Protein AF-A0A970H570-F1 (afdb_monomer_lite)

Sequence (53 aa):
MITNHVNSYPRPRLGEKSPIAVFKAIYGDELANKLGLVEIPAEEIILTPQLLK

Structure (mmCIF, N/CA/C/O backbone):
data_AF-A0A970H570-F1
#
_entry.id   AF-A0A970H570-F1
#
loop_
_atom_site.group_PDB
_atom_site.id
_atom_site.type_symbol
_atom_site.label_atom_id
_atom_site.label_alt_id
_atom_site.label_comp_id
_atom_site.label_asym_id
_atom_site.label_entity_id
_atom_site.label_seq_id
_atom_site.pdbx_PDB_ins_code
_atom_site.Cartn_x
_atom_site.Cartn_y
_atom_site.Cartn_z
_atom_site.occupancy
_atom_site.B_iso_or_equiv
_atom_site.auth_seq_id
_atom_site.auth_comp_id
_atom_site.auth_asym_id
_atom_site.auth_atom_id
_atom_site.pdbx_PDB_model_num
ATOM 1 N N . MET A 1 1 ? -0.231 7.168 8.097 1.00 72.06 1 MET A N 1
ATOM 2 C CA . MET A 1 1 ? -1.380 8.016 7.688 1.00 72.06 1 MET A CA 1
ATOM 3 C C . MET A 1 1 ? -2.554 7.125 7.304 1.00 72.06 1 MET A C 1
ATOM 5 O O . MET A 1 1 ? -2.314 6.004 6.872 1.00 72.06 1 MET A O 1
ATOM 9 N N . ILE A 1 2 ? -3.790 7.626 7.410 1.00 79.88 2 ILE A N 1
ATOM 10 C CA . ILE A 1 2 ? -5.043 6.930 7.032 1.00 79.88 2 ILE A CA 1
ATOM 11 C C . ILE A 1 2 ? -4.946 6.294 5.635 1.00 79.88 2 ILE A C 1
ATOM 13 O O . ILE A 1 2 ? -5.349 5.153 5.421 1.00 79.88 2 ILE A O 1
ATOM 17 N N . THR A 1 3 ? -4.339 7.019 4.696 1.00 88.69 3 THR A N 1
ATOM 18 C CA . THR A 1 3 ? -4.143 6.601 3.304 1.00 88.69 3 THR A CA 1
ATOM 19 C C . THR A 1 3 ? -3.301 5.336 3.161 1.00 88.69 3 THR A C 1
ATOM 21 O O . THR A 1 3 ? -3.596 4.521 2.292 1.00 88.69 3 THR A O 1
ATOM 24 N N . ASN A 1 4 ? -2.304 5.119 4.024 1.00 94.56 4 ASN A N 1
ATOM 25 C CA . ASN A 1 4 ? -1.477 3.914 3.968 1.00 94.56 4 ASN A CA 1
ATOM 26 C C . ASN A 1 4 ? -2.255 2.672 4.422 1.00 94.56 4 ASN A C 1
ATOM 28 O O . ASN A 1 4 ? -2.051 1.620 3.834 1.00 94.56 4 ASN A O 1
ATOM 32 N N . HIS A 1 5 ? -3.214 2.774 5.351 1.00 94.25 5 HIS A N 1
ATOM 33 C CA . HIS A 1 5 ? -4.076 1.628 5.687 1.00 94.25 5 HIS A CA 1
ATOM 34 C C . HIS A 1 5 ? -4.954 1.236 4.492 1.00 94.25 5 HIS A C 1
ATOM 36 O O . HIS A 1 5 ? -4.946 0.087 4.055 1.00 94.25 5 HIS A O 1
ATOM 42 N N . VAL A 1 6 ? -5.634 2.211 3.882 1.00 94.19 6 VAL A N 1
ATOM 43 C CA . VAL A 1 6 ? -6.501 1.972 2.712 1.00 94.19 6 VAL A CA 1
ATOM 44 C C . VAL A 1 6 ? -5.714 1.450 1.503 1.00 94.19 6 VAL A C 1
ATOM 46 O O . VAL A 1 6 ? -6.222 0.629 0.732 1.00 94.19 6 VAL A O 1
ATOM 49 N N . ASN A 1 7 ? -4.479 1.919 1.322 1.00 96.06 7 ASN A N 1
ATOM 50 C CA . ASN A 1 7 ? -3.635 1.547 0.188 1.00 96.06 7 ASN A CA 1
ATOM 51 C C . ASN A 1 7 ? -2.737 0.327 0.445 1.00 96.06 7 ASN A C 1
ATOM 53 O O . ASN A 1 7 ? -2.102 -0.141 -0.499 1.00 96.06 7 ASN A O 1
ATOM 57 N N . SER A 1 8 ? -2.726 -0.211 1.667 1.00 96.69 8 SER A N 1
ATOM 58 C CA . SER A 1 8 ? -2.100 -1.501 1.995 1.00 96.69 8 SER A CA 1
ATOM 59 C C . SER A 1 8 ? -3.085 -2.666 1.914 1.00 96.69 8 SER A C 1
ATOM 61 O O . SER A 1 8 ? -2.670 -3.817 1.892 1.00 96.69 8 SER A O 1
ATOM 63 N N . TYR A 1 9 ? -4.390 -2.394 1.811 1.00 95.38 9 TYR A N 1
ATOM 64 C CA . TYR A 1 9 ? -5.399 -3.445 1.723 1.00 95.38 9 TYR A CA 1
ATOM 65 C C . TYR A 1 9 ? -5.417 -4.127 0.337 1.00 95.38 9 TYR A C 1
ATOM 67 O O . TYR A 1 9 ? -5.573 -3.427 -0.676 1.00 95.38 9 TYR A O 1
ATOM 75 N N . PRO A 1 10 ? -5.298 -5.470 0.268 1.00 95.88 10 PRO A N 1
ATOM 76 C CA . PRO A 1 10 ? -5.407 -6.237 -0.973 1.00 95.88 10 PRO A CA 1
ATOM 77 C C . PRO A 1 10 ? -6.760 -6.080 -1.669 1.00 95.88 10 PRO A C 1
ATOM 79 O O . PRO A 1 10 ? -7.802 -5.964 -1.025 1.00 95.88 10 PRO A O 1
ATOM 82 N N . ARG A 1 11 ? -6.760 -6.078 -3.007 1.00 95.38 11 ARG A N 1
ATOM 83 C CA . ARG A 1 11 ? -7.991 -5.961 -3.804 1.00 95.38 11 ARG A CA 1
ATOM 84 C C . ARG A 1 11 ? -8.070 -7.074 -4.850 1.00 95.38 11 ARG A C 1
ATOM 86 O O . ARG A 1 11 ? -7.154 -7.168 -5.670 1.00 95.38 11 ARG A O 1
ATOM 93 N N . PRO A 1 12 ? -9.201 -7.795 -4.964 1.00 96.81 12 PRO A N 1
ATOM 94 C CA . PRO A 1 12 ? -9.375 -8.807 -6.009 1.00 96.81 12 PRO A CA 1
ATOM 95 C C . PRO A 1 12 ? -9.184 -8.262 -7.428 1.00 96.81 12 PRO A C 1
ATOM 97 O O . PRO A 1 12 ? -8.542 -8.880 -8.271 1.00 96.81 12 PRO A O 1
ATOM 100 N N . ARG A 1 13 ? -9.640 -7.027 -7.684 1.00 97.12 13 ARG A N 1
ATOM 101 C CA . ARG A 1 13 ? -9.460 -6.348 -8.984 1.00 97.12 13 ARG A CA 1
ATOM 102 C C . ARG A 1 13 ? -8.002 -6.026 -9.329 1.00 97.12 13 ARG A C 1
ATOM 104 O O . ARG A 1 13 ? -7.718 -5.707 -10.476 1.00 97.12 13 ARG A O 1
ATOM 111 N N . LEU A 1 14 ? -7.104 -6.079 -8.348 1.00 96.56 14 LEU A N 1
ATOM 112 C CA . LEU A 1 14 ? -5.663 -5.895 -8.518 1.00 96.56 14 LEU A CA 1
ATOM 113 C C . LEU A 1 14 ? -4.905 -7.232 -8.440 1.00 96.56 14 LEU A C 1
ATOM 115 O O . LEU A 1 14 ? -3.693 -7.236 -8.239 1.00 96.56 14 LEU A O 1
ATOM 119 N N . GLY A 1 15 ? -5.607 -8.363 -8.581 1.00 96.50 15 GLY A N 1
ATOM 120 C CA . GLY A 1 15 ? -5.014 -9.694 -8.463 1.00 96.50 15 GLY A CA 1
ATOM 121 C C . GLY A 1 15 ? -4.547 -9.992 -7.041 1.00 96.50 15 GLY A C 1
ATOM 122 O O . GLY A 1 15 ? -3.429 -10.461 -6.860 1.00 96.50 15 GLY A O 1
ATOM 123 N N . GLU A 1 16 ? -5.375 -9.651 -6.048 1.00 96.25 16 GLU A N 1
ATOM 124 C CA . GLU A 1 16 ? -5.077 -9.807 -4.615 1.00 96.25 16 GLU A CA 1
ATOM 125 C C . GLU A 1 16 ? -3.852 -9.004 -4.138 1.00 96.25 16 GLU A C 1
ATOM 127 O O . GLU A 1 16 ? -3.222 -9.329 -3.136 1.00 96.25 16 GLU A O 1
ATOM 132 N N . LYS A 1 17 ? -3.515 -7.912 -4.838 1.00 97.06 17 LYS A N 1
ATOM 133 C CA . LYS A 1 17 ? -2.443 -6.981 -4.450 1.00 97.06 17 LYS A CA 1
ATOM 134 C C . LYS A 1 17 ? -2.994 -5.697 -3.843 1.00 97.06 17 LYS A C 1
ATOM 136 O O . LYS A 1 17 ? -4.104 -5.263 -4.165 1.00 97.06 17 LYS A O 1
ATOM 141 N N . SER A 1 18 ? -2.192 -5.065 -2.989 1.00 97.38 18 SER A N 1
ATOM 142 C CA . SER A 1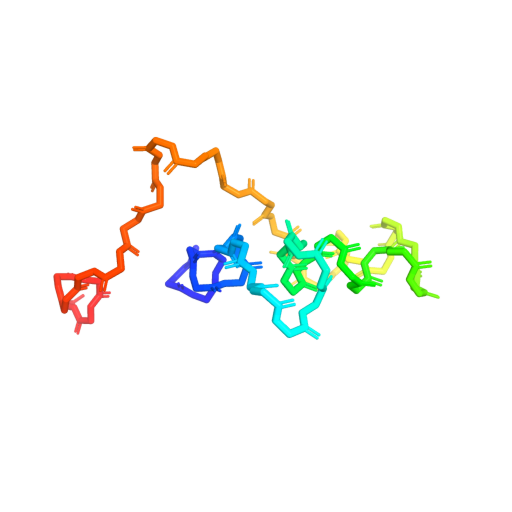 18 ? -2.467 -3.729 -2.463 1.00 97.38 18 SER A CA 1
ATOM 143 C C . SER A 1 18 ? -2.177 -2.650 -3.522 1.00 97.38 18 SER A C 1
ATOM 145 O O . SER A 1 18 ? -1.318 -2.846 -4.391 1.00 97.38 18 SER A O 1
ATOM 147 N N . PRO A 1 19 ? -2.855 -1.489 -3.490 1.00 97.75 19 PRO A N 1
ATOM 148 C CA . PRO A 1 19 ? -2.484 -0.348 -4.326 1.00 97.75 19 PRO A CA 1
ATOM 149 C C . PRO A 1 19 ? -1.012 0.064 -4.201 1.00 97.75 19 PRO A C 1
ATOM 151 O O . PRO A 1 19 ? -0.406 0.396 -5.216 1.00 97.75 19 PRO A O 1
ATOM 154 N N . ILE A 1 20 ? -0.422 0.012 -2.998 1.00 97.75 20 ILE A N 1
ATOM 155 C CA . ILE A 1 20 ? 1.010 0.296 -2.795 1.00 97.75 20 ILE A CA 1
ATOM 156 C C . ILE A 1 20 ? 1.874 -0.749 -3.505 1.00 97.75 20 ILE A C 1
ATOM 158 O O . ILE A 1 20 ? 2.808 -0.370 -4.210 1.00 97.75 20 ILE A O 1
ATOM 162 N N . ALA A 1 21 ? 1.548 -2.039 -3.394 1.00 97.81 21 ALA A N 1
ATOM 163 C CA . ALA A 1 21 ? 2.280 -3.100 -4.083 1.00 97.81 21 ALA A CA 1
ATOM 164 C C . ALA A 1 21 ? 2.208 -2.944 -5.611 1.00 97.81 21 ALA A C 1
ATOM 166 O O . ALA A 1 21 ? 3.216 -3.088 -6.303 1.00 97.81 21 ALA A O 1
ATOM 167 N N . VAL A 1 22 ? 1.036 -2.592 -6.149 1.00 98.19 22 VAL A N 1
ATOM 168 C CA . VAL A 1 22 ? 0.875 -2.294 -7.582 1.00 98.19 22 VAL A CA 1
ATOM 169 C C . VAL A 1 22 ? 1.674 -1.055 -7.983 1.00 98.19 22 VAL A C 1
ATOM 171 O O . VAL A 1 22 ? 2.369 -1.087 -8.995 1.00 98.19 22 VAL A O 1
ATOM 174 N N . PHE A 1 23 ? 1.632 0.016 -7.190 1.00 97.81 23 PHE A N 1
ATOM 175 C CA . PHE A 1 23 ? 2.397 1.233 -7.460 1.00 97.81 23 PHE A CA 1
ATOM 176 C C . PHE A 1 23 ? 3.904 0.953 -7.505 1.00 97.81 23 PHE A C 1
ATOM 178 O O . PHE A 1 23 ? 4.571 1.326 -8.468 1.00 97.81 23 PHE A O 1
ATOM 185 N N . LYS A 1 24 ? 4.436 0.244 -6.504 1.00 97.75 24 LYS A N 1
ATOM 186 C CA . LYS A 1 24 ? 5.850 -0.149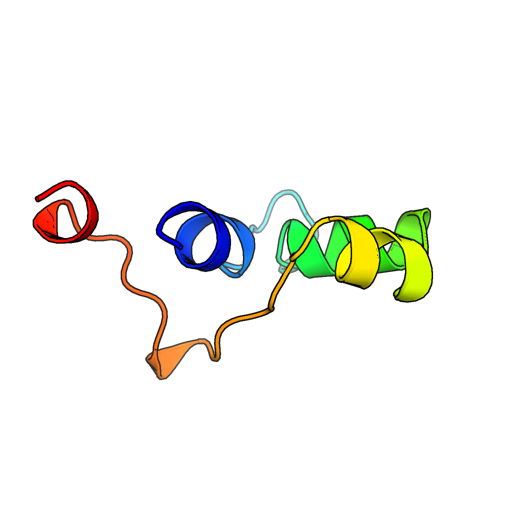 -6.441 1.00 97.75 24 LYS A CA 1
ATOM 187 C C . LYS A 1 24 ? 6.265 -1.009 -7.631 1.00 97.75 24 LYS A C 1
ATOM 189 O O . LYS A 1 24 ? 7.344 -0.805 -8.172 1.00 97.75 24 LYS A O 1
ATOM 194 N N . ALA A 1 25 ? 5.400 -1.915 -8.087 1.00 97.50 25 ALA A N 1
ATOM 195 C CA . ALA A 1 25 ? 5.679 -2.740 -9.260 1.00 97.50 25 ALA A CA 1
ATOM 196 C C . ALA A 1 25 ? 5.796 -1.926 -10.564 1.00 97.50 25 ALA A C 1
ATOM 198 O O . ALA A 1 25 ? 6.525 -2.330 -11.465 1.00 97.50 25 ALA A O 1
ATOM 199 N N . ILE A 1 26 ? 5.085 -0.799 -10.674 1.00 98.06 26 ILE A N 1
ATOM 200 C CA . ILE A 1 26 ? 5.088 0.050 -11.876 1.00 98.06 26 ILE A CA 1
ATOM 201 C C . ILE A 1 26 ? 6.208 1.096 -11.817 1.00 98.06 26 ILE A C 1
ATOM 203 O O . ILE A 1 26 ? 6.856 1.359 -12.827 1.00 98.06 26 ILE A O 1
ATOM 207 N N . TYR A 1 27 ? 6.431 1.702 -10.649 1.00 97.88 27 TYR A N 1
ATOM 208 C CA . TYR A 1 27 ? 7.270 2.897 -10.509 1.00 97.88 27 TYR A CA 1
ATOM 209 C C . TYR A 1 27 ? 8.531 2.700 -9.657 1.00 97.88 27 TYR A C 1
ATOM 211 O O . TYR A 1 27 ? 9.375 3.594 -9.598 1.00 97.88 27 TYR A O 1
ATOM 219 N N . GLY A 1 28 ? 8.673 1.548 -9.005 1.00 97.50 28 GLY A N 1
ATOM 220 C CA . GLY A 1 28 ? 9.792 1.230 -8.125 1.00 97.50 28 GLY A CA 1
ATOM 221 C C . GLY A 1 28 ? 9.659 1.795 -6.709 1.00 97.50 28 GLY A C 1
ATOM 222 O O . GLY A 1 28 ? 8.875 2.706 -6.420 1.00 97.50 28 GLY A O 1
ATOM 223 N N . ASP A 1 29 ? 10.464 1.243 -5.803 1.00 97.00 29 ASP A N 1
ATOM 224 C CA . ASP A 1 29 ? 10.453 1.615 -4.387 1.00 97.00 29 ASP A CA 1
ATOM 225 C C . ASP A 1 29 ? 11.021 3.014 -4.122 1.00 97.00 29 ASP A C 1
ATOM 227 O O . ASP A 1 29 ? 10.570 3.682 -3.195 1.00 97.00 29 ASP A O 1
ATOM 231 N N . GLU A 1 30 ? 11.968 3.501 -4.932 1.00 97.69 30 GLU A N 1
ATOM 232 C CA . GLU A 1 30 ? 12.568 4.827 -4.719 1.00 97.69 30 GLU A CA 1
ATOM 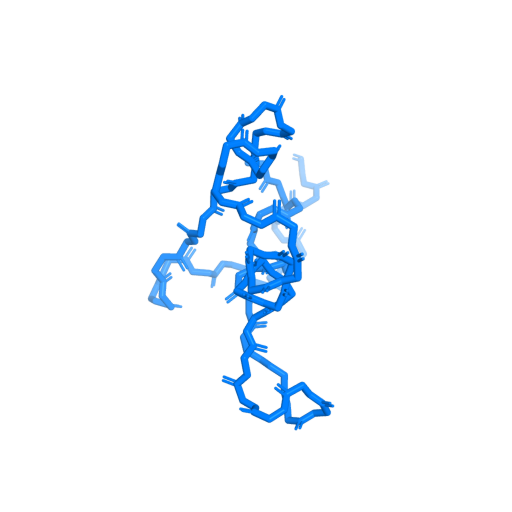233 C C . GLU A 1 30 ? 11.506 5.935 -4.772 1.00 97.69 30 GLU A C 1
ATOM 235 O O . GLU A 1 30 ? 11.449 6.794 -3.886 1.00 97.69 30 GLU A O 1
ATOM 240 N N . LEU A 1 31 ? 10.627 5.899 -5.780 1.00 97.69 31 LEU A N 1
ATOM 241 C CA . LEU A 1 31 ? 9.553 6.880 -5.905 1.00 97.69 31 LEU A CA 1
ATOM 242 C C . LEU A 1 31 ? 8.493 6.692 -4.815 1.00 97.69 31 LEU A C 1
ATOM 244 O O . LEU A 1 31 ? 8.031 7.677 -4.241 1.00 97.69 31 LEU A O 1
ATOM 248 N N . ALA A 1 32 ? 8.140 5.447 -4.489 1.00 97.00 32 ALA A N 1
ATOM 249 C CA . ALA A 1 32 ? 7.198 5.153 -3.410 1.00 97.00 32 ALA A CA 1
ATOM 250 C C . ALA A 1 32 ? 7.679 5.720 -2.060 1.00 97.00 32 ALA A C 1
ATOM 252 O O . ALA A 1 32 ? 6.899 6.347 -1.340 1.00 97.00 32 ALA A O 1
ATOM 253 N N . ASN A 1 33 ? 8.975 5.584 -1.766 1.00 96.06 33 ASN A N 1
ATOM 254 C CA . ASN A 1 33 ? 9.599 6.111 -0.554 1.00 96.06 33 ASN A CA 1
ATOM 255 C C . ASN A 1 33 ? 9.586 7.645 -0.526 1.00 96.06 33 ASN A C 1
ATOM 257 O O . ASN A 1 33 ? 9.229 8.231 0.495 1.00 96.06 33 ASN A O 1
ATOM 261 N N . LYS A 1 34 ? 9.899 8.309 -1.650 1.00 97.06 34 LYS A N 1
ATOM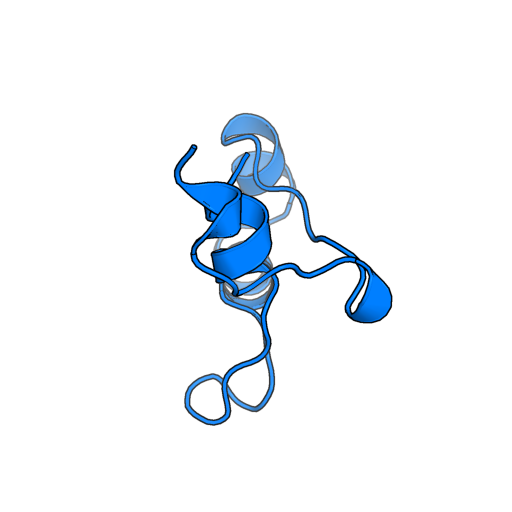 262 C CA . LYS A 1 34 ? 9.812 9.781 -1.765 1.00 97.06 34 LYS A CA 1
ATOM 263 C C . LYS A 1 34 ? 8.390 10.307 -1.543 1.00 97.06 34 LYS A C 1
ATOM 265 O O . LYS A 1 34 ? 8.226 11.413 -1.039 1.00 97.06 34 LYS A O 1
ATOM 270 N N . LEU A 1 35 ? 7.374 9.518 -1.895 1.00 95.25 35 LEU A N 1
ATOM 271 C CA . LEU A 1 35 ? 5.957 9.829 -1.680 1.00 95.25 35 LEU A CA 1
ATOM 272 C C . LEU A 1 35 ? 5.442 9.431 -0.283 1.00 95.25 35 LEU A C 1
ATOM 274 O O . LEU A 1 35 ? 4.273 9.666 0.022 1.00 95.25 35 LEU A O 1
ATOM 278 N N . GLY A 1 36 ? 6.280 8.826 0.568 1.00 95.25 36 GLY A 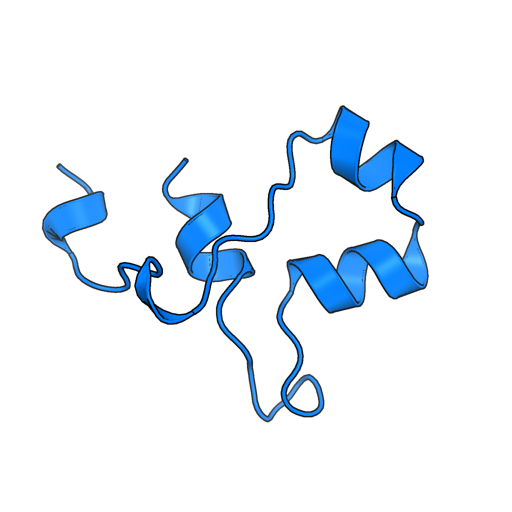N 1
ATOM 279 C CA . GLY A 1 36 ? 5.888 8.384 1.910 1.00 95.25 36 GLY A CA 1
ATOM 280 C C . GLY A 1 36 ? 4.898 7.212 1.919 1.00 95.25 36 GLY A C 1
ATOM 281 O O .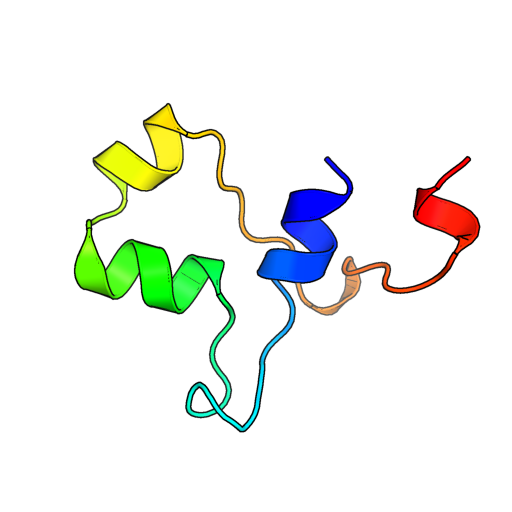 GLY A 1 36 ? 4.141 7.045 2.883 1.00 95.25 36 GLY A O 1
ATOM 282 N N . LEU A 1 37 ? 4.871 6.412 0.848 1.00 96.56 37 LEU A N 1
ATOM 283 C CA . LEU A 1 37 ? 4.034 5.219 0.760 1.00 96.56 37 LEU A CA 1
ATOM 284 C C . LEU A 1 37 ? 4.649 4.107 1.608 1.00 96.56 37 LEU A C 1
ATOM 286 O O . LEU A 1 37 ? 5.748 3.631 1.329 1.00 96.56 37 LEU A O 1
ATOM 290 N N . VAL A 1 38 ? 3.920 3.681 2.633 1.00 94.69 38 VAL A N 1
ATOM 291 C CA . VAL A 1 38 ? 4.359 2.636 3.563 1.00 94.69 38 VAL A CA 1
ATOM 292 C C . VAL A 1 38 ? 3.316 1.539 3.560 1.00 94.69 38 VAL A C 1
ATOM 294 O O . VAL A 1 38 ? 2.135 1.821 3.763 1.00 94.69 38 VAL A O 1
ATOM 297 N N . GLU A 1 39 ? 3.757 0.310 3.315 1.00 95.00 39 GLU A N 1
ATOM 298 C CA . GLU A 1 39 ? 2.880 -0.847 3.409 1.00 95.00 39 GLU A CA 1
ATOM 299 C C . GLU A 1 39 ? 2.667 -1.211 4.882 1.00 95.00 39 GLU A C 1
ATOM 301 O O . GLU A 1 39 ? 3.610 -1.225 5.672 1.00 95.00 39 GLU A O 1
ATOM 306 N N . ILE A 1 40 ? 1.413 -1.445 5.247 1.00 95.69 40 ILE A N 1
ATOM 307 C CA . ILE A 1 40 ? 0.987 -1.796 6.599 1.00 95.69 40 ILE A CA 1
ATOM 308 C C . ILE A 1 40 ? 0.699 -3.300 6.629 1.00 95.69 40 ILE A C 1
ATOM 310 O O . ILE A 1 40 ? -0.036 -3.769 5.753 1.00 95.69 40 ILE A O 1
ATOM 314 N N . PRO A 1 41 ? 1.244 -4.050 7.609 1.00 94.56 41 PRO A N 1
ATOM 315 C CA . PRO A 1 41 ? 0.934 -5.466 7.793 1.00 94.56 41 PRO A CA 1
ATOM 316 C C . PRO A 1 41 ? -0.574 -5.706 7.863 1.00 94.56 41 PRO A C 1
ATOM 318 O O . PRO A 1 41 ? -1.302 -4.889 8.427 1.00 94.56 41 PRO A O 1
ATOM 321 N N . ALA A 1 42 ? -1.052 -6.818 7.303 1.00 91.88 42 ALA A N 1
ATOM 322 C CA . ALA A 1 42 ? -2.483 -7.082 7.144 1.00 91.88 42 ALA A CA 1
ATOM 323 C C . ALA A 1 42 ? -3.252 -7.022 8.477 1.00 91.88 42 ALA A C 1
ATOM 325 O O . ALA A 1 42 ? -4.374 -6.519 8.525 1.00 91.88 42 ALA A O 1
ATOM 326 N N . GLU A 1 43 ? -2.621 -7.472 9.559 1.00 92.88 43 GLU A N 1
ATOM 327 C CA . GLU A 1 43 ? -3.154 -7.505 10.922 1.00 92.88 43 GLU A CA 1
ATOM 328 C C . GLU A 1 43 ? -3.269 -6.108 11.557 1.00 92.88 43 GLU A C 1
ATOM 330 O O . GLU A 1 43 ? -4.022 -5.914 12.509 1.00 92.88 43 GLU A O 1
ATOM 335 N N . GLU A 1 44 ? -2.547 -5.125 11.018 1.00 93.19 44 GLU A N 1
ATOM 336 C CA . GLU A 1 44 ? -2.509 -3.735 11.485 1.00 93.19 44 GLU A CA 1
ATOM 337 C C . GLU A 1 44 ? -3.339 -2.795 10.592 1.00 93.19 44 GLU A C 1
ATOM 339 O O . GLU A 1 44 ? -3.457 -1.589 10.853 1.00 93.19 44 GLU A O 1
ATOM 344 N N . ILE A 1 45 ? -3.940 -3.317 9.517 1.00 92.69 45 ILE A N 1
ATOM 345 C CA . ILE A 1 45 ? -4.823 -2.532 8.661 1.00 92.69 45 ILE A CA 1
ATOM 346 C C . ILE A 1 45 ? -6.126 -2.250 9.410 1.00 92.69 45 ILE A C 1
ATOM 348 O O . ILE A 1 45 ? -6.962 -3.122 9.637 1.00 92.69 45 ILE A O 1
ATOM 352 N N . ILE A 1 46 ? -6.351 -0.974 9.705 1.00 91.81 46 ILE A N 1
ATOM 353 C CA . ILE A 1 46 ? -7.633 -0.474 10.178 1.00 91.81 46 ILE A CA 1
ATOM 354 C C . ILE A 1 46 ? -8.399 0.012 8.942 1.00 91.81 46 ILE A C 1
ATOM 356 O O . ILE A 1 46 ? -7.899 0.836 8.190 1.00 91.81 46 ILE A O 1
ATOM 360 N N . LEU A 1 47 ? -9.606 -0.501 8.696 1.00 87.75 47 LEU A N 1
ATOM 361 C CA . LEU A 1 47 ? -10.509 -0.005 7.634 1.00 87.75 47 LEU A CA 1
ATOM 362 C C . LEU A 1 47 ? -11.808 0.561 8.203 1.00 87.75 47 LEU A C 1
ATOM 364 O O . LEU A 1 47 ? -12.826 0.665 7.521 1.00 87.75 47 LEU A O 1
ATOM 368 N N . THR A 1 48 ? -11.788 0.880 9.488 1.00 87.62 48 THR A N 1
ATOM 369 C CA . THR A 1 48 ? -12.965 1.317 10.214 1.00 87.62 48 THR A CA 1
ATOM 370 C C . THR A 1 48 ? -13.017 2.850 10.273 1.00 87.62 48 THR A C 1
ATOM 372 O O . THR A 1 48 ? -11.976 3.512 10.181 1.00 87.62 48 THR A O 1
ATOM 375 N N . PRO A 1 49 ? -14.212 3.451 10.437 1.00 81.81 49 PRO A N 1
ATOM 376 C CA . PRO A 1 49 ? -14.368 4.908 10.511 1.00 81.81 49 PRO A CA 1
ATOM 377 C C . PRO A 1 49 ? -13.548 5.585 11.620 1.00 81.81 49 PRO A C 1
ATOM 379 O O . PRO A 1 49 ? -13.342 6.793 11.579 1.00 81.81 49 PRO A O 1
ATOM 382 N N . GLN A 1 50 ? -13.055 4.818 12.596 1.00 76.69 50 GLN A N 1
ATOM 383 C CA . GLN A 1 50 ? -12.167 5.252 13.674 1.00 76.69 50 GLN A CA 1
ATOM 384 C C . GLN A 1 50 ? -10.920 5.979 13.158 1.00 76.69 50 GLN A C 1
ATOM 386 O O . GLN A 1 50 ? -10.380 6.810 13.879 1.00 76.69 50 GLN A O 1
ATOM 391 N N . LEU A 1 51 ? -10.488 5.698 11.925 1.00 72.50 51 LEU A N 1
ATOM 392 C CA . LEU A 1 51 ? -9.371 6.388 11.285 1.00 72.50 51 LEU A CA 1
ATOM 393 C C . LEU A 1 51 ? -9.635 7.867 10.974 1.00 72.50 51 LEU A C 1
ATOM 395 O O . LEU A 1 51 ? -8.675 8.603 10.805 1.00 72.50 51 LEU A O 1
ATOM 399 N N . LEU A 1 52 ? -10.891 8.307 10.870 1.00 68.69 52 LEU A N 1
ATOM 400 C CA . LEU A 1 52 ? -11.265 9.673 10.468 1.00 68.69 52 LEU A CA 1
ATOM 401 C C . LEU A 1 52 ? -11.459 10.636 11.657 1.00 68.69 52 LEU A C 1
ATOM 403 O O . LEU A 1 52 ? -12.075 11.688 11.482 1.00 68.69 52 LEU A O 1
ATOM 407 N N . LYS A 1 53 ? -11.009 10.258 12.857 1.00 58.66 53 LYS A N 1
ATOM 408 C CA . LYS A 1 53 ? -11.119 11.078 14.072 1.00 58.66 53 LYS A CA 1
ATOM 409 C C . LYS A 1 53 ? -9.962 12.051 14.240 1.00 58.66 53 LYS A C 1
ATOM 411 O O . LYS A 1 53 ? -8.818 11.663 13.920 1.00 58.66 53 LYS A O 1
#

Radius of gyration: 11.29 Å; chains: 1; bounding box: 27×21×26 Å

pLDDT: mean 92.54, std 8.45, range [58.66, 98.19]

Secondary structure (DSSP, 8-state):
-HHHHHHHS-BGGGTSB-HHHHHHHHH-HHHHHHTT--PPPGGG---SGGGG-

Foldseek 3Di:
DLVLLQQLAADVVVVRGGVLRVCCVVPNPVVCVVVVRDHDPPVRRDPDCVSVD